Protein 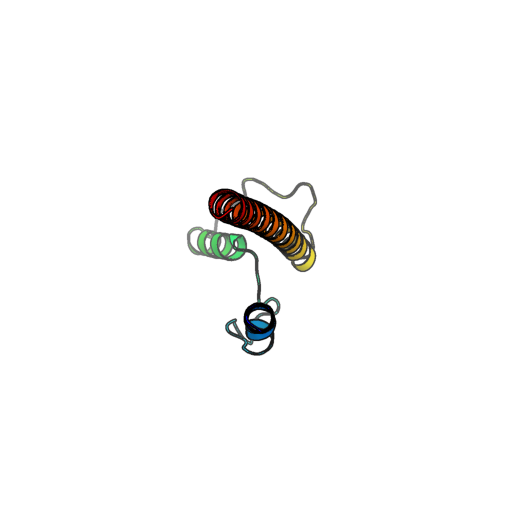AF-A0A7G5FER5-F1 (afdb_monomer)

pLDDT: mean 83.89, std 9.49, range [61.56, 97.94]

Sequence (100 aa):
MKNLVLVIVAGVLIMFPMFFNFGDPDAEEQFVGTDAGAETLVEEANPDYEPWFESVAGELPGEVESGRFALQAGLGAGLLGYVLGVFRGRTQRAEESAAV

Structure (mmCIF, N/CA/C/O backbone):
data_AF-A0A7G5FER5-F1
#
_entry.id   AF-A0A7G5FER5-F1
#
loop_
_atom_site.group_PDB
_atom_site.id
_atom_site.type_symbol
_atom_site.label_atom_id
_atom_site.label_alt_id
_atom_site.label_comp_id
_atom_site.label_asym_id
_atom_site.label_entity_id
_atom_site.label_seq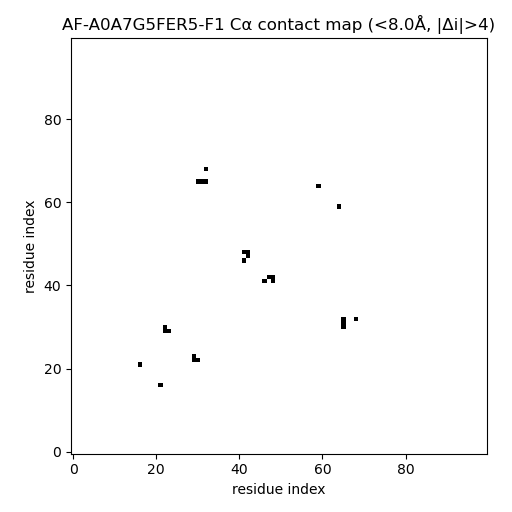_id
_atom_site.pdbx_PDB_ins_code
_atom_site.Cartn_x
_atom_site.Cartn_y
_atom_site.Cartn_z
_atom_site.occupancy
_atom_site.B_iso_or_equiv
_atom_site.auth_seq_id
_atom_site.auth_comp_id
_atom_site.auth_asym_id
_atom_site.auth_atom_id
_atom_site.pdbx_PDB_model_num
ATOM 1 N N . MET A 1 1 ? -16.939 -12.861 20.357 1.00 61.56 1 MET A N 1
ATOM 2 C CA . MET A 1 1 ? -16.922 -13.872 19.270 1.00 61.56 1 MET A CA 1
ATOM 3 C C . MET A 1 1 ? -16.987 -13.259 17.871 1.00 61.56 1 MET A C 1
ATOM 5 O O . MET A 1 1 ? -16.148 -13.612 17.060 1.00 61.56 1 MET A O 1
ATOM 9 N N . LYS A 1 2 ? -17.897 -12.316 17.572 1.00 71.88 2 LYS A N 1
ATOM 10 C CA . LYS A 1 2 ? -18.030 -11.739 16.213 1.00 71.88 2 LYS A CA 1
ATOM 11 C C . LYS A 1 2 ? -16.741 -11.091 15.666 1.00 71.88 2 LYS A C 1
ATOM 13 O O . LYS A 1 2 ? -16.395 -11.295 14.512 1.00 71.88 2 LYS A O 1
ATOM 18 N N . ASN A 1 3 ? -15.985 -10.398 16.517 1.00 82.50 3 ASN A N 1
ATOM 19 C CA . ASN A 1 3 ? -14.739 -9.725 16.125 1.00 82.50 3 ASN A CA 1
ATOM 20 C C . ASN A 1 3 ? -13.585 -10.720 15.906 1.00 82.50 3 ASN A C 1
ATOM 22 O O . ASN A 1 3 ? -12.727 -10.485 15.068 1.00 82.50 3 ASN A O 1
ATOM 26 N N . LEU A 1 4 ? -13.595 -11.849 16.627 1.00 90.69 4 LEU A N 1
ATOM 27 C CA . LEU A 1 4 ? -12.616 -12.926 16.454 1.00 90.69 4 LEU A CA 1
ATOM 28 C C . LEU A 1 4 ? -12.738 -13.541 15.056 1.00 90.69 4 LEU A C 1
ATOM 30 O O . LEU A 1 4 ? -11.730 -13.775 14.404 1.00 90.69 4 LEU A O 1
ATOM 34 N N . VAL A 1 5 ? -13.972 -13.736 14.576 1.00 92.19 5 VAL A N 1
ATOM 35 C CA . VAL A 1 5 ? -14.231 -14.229 13.214 1.00 92.19 5 VAL A CA 1
ATOM 36 C C . VAL A 1 5 ? -13.647 -13.274 12.173 1.00 92.19 5 VAL A C 1
ATOM 38 O O . VAL A 1 5 ? -12.989 -13.729 11.249 1.00 92.19 5 VAL A O 1
ATOM 41 N N . LEU A 1 6 ? -13.818 -11.959 12.346 1.00 87.06 6 LEU A N 1
ATOM 42 C CA . LEU A 1 6 ? -13.246 -10.965 11.428 1.00 87.06 6 LEU A CA 1
ATOM 43 C C . LEU A 1 6 ? -11.713 -10.986 11.423 1.00 87.06 6 LEU A C 1
ATOM 45 O O . LEU A 1 6 ? -11.117 -10.922 10.355 1.00 87.06 6 LEU A O 1
ATOM 49 N N . VAL A 1 7 ? -11.078 -11.118 12.592 1.00 90.44 7 VAL A N 1
ATOM 50 C CA . VAL A 1 7 ? -9.612 -11.232 12.693 1.00 90.44 7 VAL A CA 1
ATOM 51 C C . VAL A 1 7 ? -9.111 -12.512 12.027 1.00 90.44 7 VAL A C 1
ATOM 53 O O . VAL A 1 7 ? -8.121 -12.468 11.305 1.00 90.44 7 VAL A O 1
ATOM 56 N N . ILE A 1 8 ? -9.811 -13.635 12.211 1.00 94.12 8 ILE A N 1
ATOM 57 C CA . ILE A 1 8 ? -9.473 -14.900 11.546 1.00 94.12 8 ILE A CA 1
ATOM 58 C C . ILE A 1 8 ? -9.610 -14.757 10.030 1.00 94.12 8 ILE A C 1
ATOM 60 O O . ILE A 1 8 ? -8.691 -15.128 9.313 1.00 94.12 8 ILE A O 1
ATOM 64 N N . VAL A 1 9 ? -10.713 -14.189 9.534 1.00 93.19 9 VAL A N 1
ATOM 65 C CA . VAL A 1 9 ? -10.920 -13.974 8.093 1.00 93.19 9 VAL A CA 1
ATOM 66 C C . VAL A 1 9 ? -9.838 -13.064 7.513 1.00 93.19 9 VAL A C 1
ATOM 68 O O . VAL A 1 9 ? -9.268 -13.396 6.481 1.00 93.19 9 VAL A O 1
ATOM 71 N N . ALA A 1 10 ? -9.502 -11.962 8.186 1.00 89.75 10 ALA A N 1
ATOM 72 C CA . ALA A 1 10 ? -8.419 -11.079 7.759 1.00 89.75 10 ALA A CA 1
ATOM 73 C C . ALA A 1 10 ? -7.062 -11.805 7.740 1.00 89.75 10 ALA A C 1
ATOM 75 O O . ALA A 1 10 ? -6.322 -11.696 6.767 1.00 89.75 10 ALA A O 1
ATOM 76 N N . GLY A 1 11 ? -6.762 -12.595 8.776 1.00 92.12 11 GLY A N 1
ATOM 77 C CA . GLY A 1 11 ? -5.551 -13.414 8.837 1.00 92.12 11 GLY A CA 1
ATOM 78 C C . GLY A 1 11 ? -5.489 -14.451 7.716 1.00 92.12 11 GLY A C 1
ATOM 79 O O . GLY A 1 11 ? -4.445 -14.611 7.093 1.00 92.12 11 GLY A O 1
ATOM 80 N N . VAL A 1 12 ? -6.612 -15.104 7.402 1.00 93.31 12 VAL A N 1
ATOM 81 C CA . VAL A 1 12 ? -6.711 -16.016 6.257 1.00 93.31 12 VAL A CA 1
ATOM 82 C C . VAL A 1 12 ? -6.460 -15.262 4.958 1.00 93.31 12 VAL A C 1
ATOM 84 O O . VAL A 1 12 ? -5.647 -15.726 4.181 1.00 93.31 12 VAL A O 1
ATOM 87 N N . LEU A 1 13 ? -7.068 -14.096 4.727 1.00 89.38 13 LEU A N 1
ATOM 88 C CA . LEU A 1 13 ? -6.851 -13.322 3.496 1.00 89.38 13 LEU A CA 1
ATOM 89 C C . LEU A 1 13 ? -5.387 -12.904 3.294 1.00 89.38 13 LEU A C 1
ATOM 91 O O . LEU A 1 13 ? -4.923 -12.890 2.160 1.00 89.38 13 LEU A O 1
ATOM 95 N N . ILE A 1 14 ? -4.663 -12.596 4.373 1.00 86.31 14 ILE A N 1
ATOM 96 C CA . ILE A 1 14 ? -3.235 -12.242 4.319 1.00 86.31 14 ILE A CA 1
ATOM 97 C C . ILE A 1 14 ? -2.370 -13.480 4.054 1.00 86.31 14 ILE A C 1
ATOM 99 O O . ILE A 1 14 ? -1.455 -13.439 3.239 1.00 86.31 14 ILE A O 1
ATOM 103 N N . MET A 1 15 ? -2.650 -14.587 4.743 1.00 87.56 15 MET A N 1
ATOM 104 C CA . MET A 1 15 ? -1.822 -15.794 4.676 1.00 87.56 15 MET A CA 1
ATOM 105 C C . MET A 1 15 ? -2.124 -16.651 3.446 1.00 87.56 15 MET A C 1
ATOM 107 O O . MET A 1 15 ? -1.243 -17.334 2.940 1.00 87.56 15 MET A O 1
ATOM 111 N N . PHE A 1 16 ? -3.357 -16.628 2.950 1.00 88.25 16 PHE A N 1
ATOM 112 C CA . PHE A 1 16 ? -3.811 -17.425 1.815 1.00 88.25 16 PHE A CA 1
ATOM 113 C C . PHE A 1 16 ? -2.903 -17.295 0.578 1.00 88.25 16 PHE A C 1
ATOM 115 O O . PHE A 1 16 ? -2.409 -18.329 0.132 1.00 88.25 16 PHE A O 1
ATOM 122 N N . PRO A 1 17 ? -2.581 -16.092 0.064 1.00 81.38 17 PRO A N 1
ATOM 123 C CA . PRO A 1 17 ? -1.697 -15.960 -1.098 1.00 81.38 17 PRO A CA 1
ATOM 124 C C . PRO A 1 17 ? -0.242 -16.391 -0.837 1.00 81.38 17 PRO A C 1
ATOM 126 O O . PRO A 1 17 ? 0.467 -16.690 -1.787 1.00 81.38 17 PRO A O 1
ATOM 129 N N . MET A 1 18 ? 0.211 -16.473 0.421 1.00 75.44 18 MET A N 1
ATOM 130 C CA . MET A 1 18 ? 1.563 -16.963 0.748 1.00 75.44 18 MET A CA 1
ATOM 131 C C . MET A 1 18 ? 1.687 -18.487 0.615 1.00 75.44 18 MET A C 1
ATOM 133 O O . MET A 1 18 ? 2.768 -18.996 0.339 1.00 75.44 18 MET A O 1
ATOM 137 N N . PHE A 1 19 ? 0.598 -19.229 0.846 1.00 79.56 19 PHE A N 1
ATOM 138 C CA . PHE A 1 19 ? 0.598 -20.699 0.775 1.00 79.56 19 PHE A CA 1
ATOM 139 C C . PHE A 1 19 ? 0.024 -21.241 -0.530 1.00 79.56 19 PHE A C 1
ATOM 141 O O . PHE A 1 19 ? 0.332 -22.367 -0.917 1.00 79.56 19 PHE A O 1
ATOM 148 N N . PHE A 1 20 ? -0.817 -20.456 -1.197 1.00 77.94 20 PHE A N 1
ATOM 149 C CA . PHE A 1 20 ? -1.394 -20.795 -2.484 1.00 77.94 20 PHE A CA 1
ATOM 150 C C . PHE A 1 20 ? -0.778 -19.872 -3.527 1.00 77.94 20 PHE A C 1
ATOM 152 O O . PHE A 1 20 ? -1.215 -18.737 -3.703 1.00 77.94 20 PHE A O 1
ATOM 159 N N . ASN A 1 21 ? 0.275 -20.367 -4.179 1.00 66.50 21 ASN A N 1
ATOM 160 C CA . ASN A 1 21 ? 0.922 -19.664 -5.274 1.00 66.50 21 ASN A CA 1
ATOM 161 C C . ASN A 1 21 ? -0.028 -19.646 -6.482 1.00 66.50 21 ASN A C 1
ATOM 163 O O . ASN A 1 21 ? -0.264 -20.679 -7.107 1.00 66.50 21 ASN A O 1
ATOM 167 N N . PHE A 1 22 ? -0.618 -18.482 -6.752 1.00 67.38 22 PHE A N 1
ATOM 168 C CA . PHE A 1 22 ? -1.423 -18.227 -7.952 1.00 67.38 22 PHE A CA 1
ATOM 169 C C . PHE A 1 22 ? -0.619 -17.529 -9.060 1.00 67.38 22 PHE A C 1
ATOM 171 O O . PHE A 1 22 ? -1.184 -17.241 -10.113 1.00 67.38 22 PHE A O 1
ATOM 178 N N . GLY A 1 23 ? 0.658 -17.224 -8.811 1.00 65.69 23 GLY A N 1
ATOM 179 C CA . GLY A 1 23 ? 1.580 -16.649 -9.785 1.00 65.69 23 GLY A CA 1
ATOM 180 C C . GLY A 1 23 ? 2.310 -17.721 -10.592 1.00 65.69 23 GLY A C 1
ATOM 181 O O . GLY A 1 23 ? 2.080 -18.921 -10.423 1.00 65.69 23 GLY A O 1
ATOM 182 N N . ASP A 1 24 ? 3.194 -17.276 -11.481 1.00 68.75 24 ASP A N 1
ATOM 183 C CA . ASP A 1 24 ? 4.045 -18.168 -12.263 1.00 68.75 24 ASP A CA 1
ATOM 184 C C . ASP A 1 24 ? 5.059 -18.870 -11.328 1.00 68.75 24 ASP A C 1
ATOM 186 O O . ASP A 1 24 ? 5.779 -18.186 -10.592 1.00 68.75 24 ASP A O 1
ATOM 190 N N . PRO A 1 25 ? 5.100 -20.217 -11.274 1.00 68.75 25 PRO A N 1
ATOM 191 C CA . PRO A 1 25 ? 6.039 -20.949 -10.424 1.00 68.75 25 PRO A CA 1
ATOM 192 C C . PRO A 1 25 ? 7.511 -20.692 -10.772 1.00 68.75 25 PRO A C 1
ATOM 194 O O . PRO A 1 25 ? 8.357 -20.921 -9.907 1.00 68.75 25 PRO A O 1
ATOM 197 N N . ASP A 1 26 ? 7.797 -20.214 -11.984 1.00 70.50 26 ASP A N 1
ATOM 198 C CA . ASP A 1 26 ? 9.151 -19.928 -12.464 1.00 70.50 26 ASP A CA 1
ATOM 199 C C . ASP A 1 26 ? 9.528 -18.433 -12.364 1.00 70.50 26 ASP A C 1
ATOM 201 O O . ASP A 1 26 ? 10.659 -18.062 -12.679 1.00 70.50 26 ASP A O 1
ATOM 205 N N . ALA A 1 27 ? 8.619 -17.563 -11.902 1.00 68.69 27 ALA A N 1
ATOM 206 C CA . ALA A 1 27 ? 8.918 -16.145 -11.703 1.00 68.69 27 ALA A CA 1
ATOM 207 C C . ALA A 1 27 ? 9.743 -15.907 -10.428 1.00 68.69 27 ALA A C 1
ATOM 209 O O . ALA A 1 27 ? 9.357 -16.335 -9.336 1.00 68.69 27 ALA A O 1
ATOM 210 N N . GLU A 1 28 ? 10.844 -15.156 -10.555 1.00 65.25 28 GLU A N 1
ATOM 211 C CA . GLU A 1 28 ? 11.648 -14.723 -9.400 1.00 65.25 28 GLU A CA 1
ATOM 212 C C . GLU A 1 28 ? 10.872 -13.763 -8.480 1.00 65.25 28 GLU A C 1
ATOM 214 O O . GLU A 1 28 ? 11.012 -13.832 -7.259 1.00 65.25 28 GLU A O 1
ATOM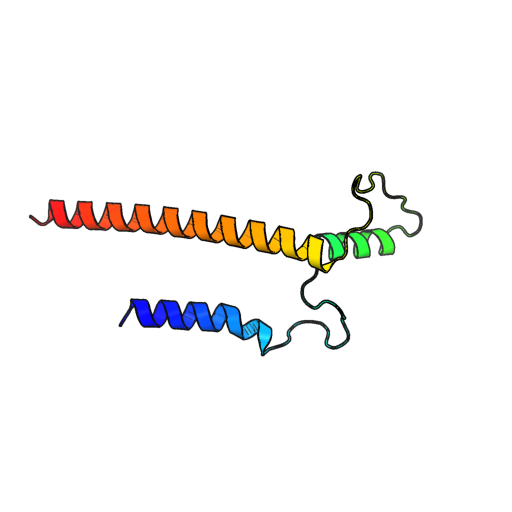 219 N N . GLU A 1 29 ? 9.979 -12.938 -9.041 1.00 67.81 29 GLU A N 1
ATOM 2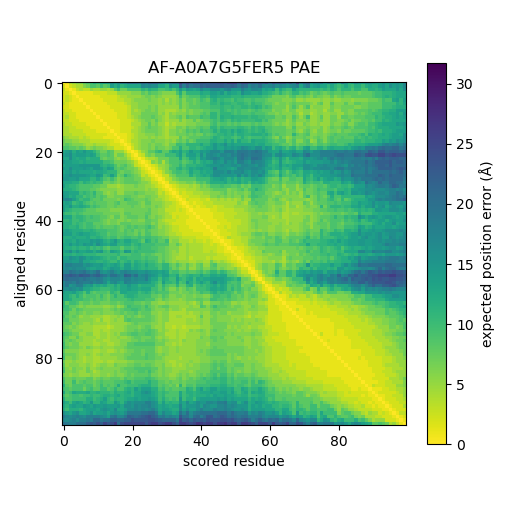20 C CA . GLU A 1 29 ? 9.064 -12.071 -8.293 1.00 67.81 29 GLU A CA 1
ATOM 221 C C . GLU A 1 29 ? 7.598 -12.417 -8.594 1.00 67.81 29 GLU A C 1
ATOM 223 O O . GLU A 1 29 ? 7.084 -12.187 -9.685 1.00 67.81 29 GLU A O 1
ATOM 228 N N . GLN A 1 30 ? 6.886 -12.947 -7.596 1.00 68.88 30 GLN A N 1
ATOM 229 C CA . GLN A 1 30 ? 5.476 -13.350 -7.746 1.00 68.88 30 GLN A CA 1
ATOM 230 C C . GLN A 1 30 ? 4.487 -12.180 -7.669 1.00 68.88 30 GLN A C 1
ATOM 232 O O . GLN A 1 30 ? 3.332 -12.311 -8.075 1.00 68.88 30 GLN A O 1
ATOM 237 N N . PHE A 1 31 ? 4.924 -11.045 -7.121 1.00 71.00 31 PHE A N 1
ATOM 238 C CA . PHE A 1 31 ? 4.105 -9.855 -6.899 1.00 71.00 31 PHE A CA 1
ATOM 239 C C . PHE A 1 31 ? 4.8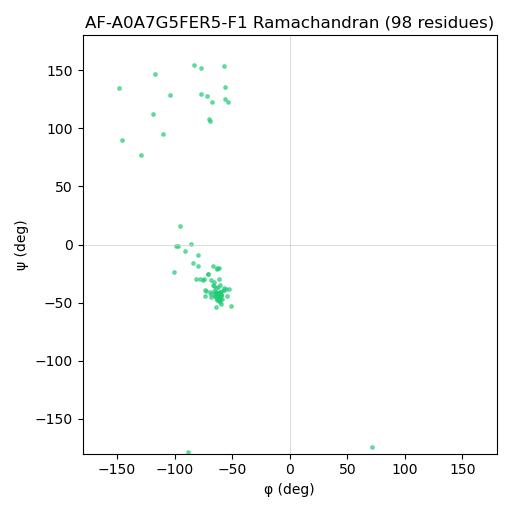16 -8.633 -7.469 1.00 71.00 31 PHE A C 1
ATOM 241 O O . PHE A 1 31 ? 5.404 -7.844 -6.733 1.00 71.00 31 PHE A O 1
ATOM 248 N N . VAL A 1 32 ? 4.755 -8.500 -8.790 1.00 73.69 32 VAL A N 1
ATOM 249 C CA . VAL A 1 32 ? 5.322 -7.358 -9.510 1.00 73.69 32 VAL A CA 1
ATOM 250 C C . VAL A 1 32 ? 4.343 -6.179 -9.485 1.00 73.69 32 VAL A C 1
ATOM 252 O O . VAL A 1 32 ? 3.126 -6.353 -9.344 1.00 73.69 32 VAL A O 1
ATOM 255 N N . GLY A 1 33 ? 4.871 -4.963 -9.617 1.00 73.31 33 GLY A N 1
ATOM 256 C CA . GLY A 1 33 ? 4.065 -3.754 -9.765 1.00 73.31 33 GLY A CA 1
ATOM 257 C C . GLY A 1 33 ? 3.117 -3.828 -10.967 1.00 73.31 33 GLY A C 1
ATOM 258 O O . GLY A 1 33 ? 3.372 -4.516 -11.951 1.00 73.31 33 GLY A O 1
ATOM 259 N N . THR A 1 34 ? 2.004 -3.092 -10.904 1.00 74.81 34 THR A N 1
ATOM 260 C CA . THR A 1 34 ? 1.020 -3.050 -12.004 1.00 74.81 34 THR A CA 1
ATOM 261 C C . THR A 1 34 ? 1.619 -2.503 -13.302 1.00 74.81 34 THR A C 1
ATOM 263 O O . THR A 1 34 ? 1.207 -2.918 -14.384 1.00 74.81 34 THR A O 1
ATOM 266 N N . ASP A 1 35 ? 2.610 -1.619 -13.192 1.00 79.38 35 ASP A N 1
ATOM 267 C CA . ASP A 1 35 ? 3.245 -0.978 -14.342 1.00 79.38 35 ASP A CA 1
ATOM 268 C C . ASP A 1 35 ? 4.121 -1.952 -15.151 1.00 79.38 35 ASP A C 1
ATOM 270 O O . ASP A 1 35 ? 4.209 -1.797 -16.366 1.00 79.38 35 ASP A O 1
ATOM 274 N N . ALA A 1 36 ? 4.641 -3.023 -14.535 1.00 79.62 36 ALA A N 1
ATOM 275 C CA . ALA A 1 36 ? 5.441 -4.039 -15.228 1.00 79.62 36 ALA A CA 1
ATOM 276 C C . ALA A 1 36 ? 4.667 -4.701 -16.382 1.00 79.62 36 ALA A C 1
ATOM 278 O O . ALA A 1 36 ? 5.191 -4.892 -17.474 1.00 79.62 36 ALA A O 1
ATOM 279 N N . GLY A 1 37 ? 3.374 -4.986 -16.182 1.00 82.56 37 GLY A N 1
ATOM 280 C CA . GLY A 1 37 ? 2.539 -5.546 -17.247 1.00 82.56 37 GLY A CA 1
ATOM 281 C C . GLY A 1 37 ? 2.273 -4.560 -18.389 1.00 82.56 37 GLY A C 1
ATOM 282 O O . GLY A 1 37 ? 2.100 -4.972 -19.535 1.00 82.56 37 GLY A O 1
ATOM 283 N N . ALA A 1 38 ? 2.234 -3.258 -18.094 1.00 84.62 38 ALA A N 1
ATOM 284 C CA . ALA A 1 38 ? 2.071 -2.229 -19.115 1.00 84.62 38 ALA A CA 1
ATOM 285 C C . ALA A 1 38 ? 3.350 -2.064 -19.945 1.00 84.62 38 ALA A C 1
ATOM 287 O O . ALA A 1 38 ? 3.259 -1.936 -21.163 1.00 84.62 38 ALA A O 1
ATOM 288 N N . GLU A 1 39 ? 4.515 -2.114 -19.302 1.00 84.06 39 GLU A N 1
ATOM 289 C CA . GLU A 1 39 ? 5.823 -2.083 -19.958 1.00 84.06 39 GLU A CA 1
ATOM 290 C C . GLU A 1 39 ? 5.986 -3.254 -20.932 1.00 84.06 39 GLU A C 1
ATOM 292 O O . GLU A 1 39 ? 6.200 -3.014 -22.120 1.00 84.06 39 GLU A O 1
ATOM 297 N N . THR A 1 40 ? 5.723 -4.491 -20.490 1.00 84.88 40 THR A N 1
ATOM 298 C CA . THR A 1 40 ? 5.776 -5.680 -21.362 1.00 84.88 40 THR A CA 1
ATOM 299 C C . THR A 1 40 ? 4.891 -5.524 -22.600 1.00 84.88 40 THR A C 1
ATOM 301 O O . THR A 1 40 ? 5.311 -5.809 -23.718 1.00 84.88 40 THR A O 1
ATOM 304 N N . LEU A 1 41 ? 3.663 -5.022 -22.433 1.00 88.94 41 LEU A N 1
ATOM 305 C CA . LEU A 1 41 ? 2.752 -4.804 -23.559 1.00 88.94 41 LEU A CA 1
ATOM 306 C C . LEU A 1 41 ? 3.250 -3.724 -24.527 1.00 88.94 41 LEU A C 1
ATOM 308 O O . LEU A 1 41 ? 3.008 -3.828 -25.730 1.00 88.94 41 LEU A O 1
ATOM 312 N N . VAL A 1 42 ? 3.899 -2.673 -24.023 1.00 88.69 42 VAL A N 1
ATOM 313 C CA . VAL A 1 42 ? 4.468 -1.608 -24.860 1.00 88.69 42 VAL A CA 1
ATOM 314 C C . VAL A 1 42 ? 5.650 -2.139 -25.665 1.00 88.69 42 VAL A C 1
ATOM 316 O O . VAL A 1 42 ? 5.693 -1.900 -26.872 1.00 88.69 42 VAL A O 1
ATOM 319 N N . GLU A 1 43 ? 6.549 -2.893 -25.035 1.00 87.88 43 GLU A N 1
ATOM 320 C CA . GLU A 1 43 ? 7.701 -3.520 -25.693 1.00 87.88 43 GLU A CA 1
ATOM 321 C C . GLU A 1 43 ? 7.269 -4.517 -26.777 1.00 87.88 43 GLU A C 1
ATOM 323 O O . GLU A 1 43 ? 7.806 -4.512 -27.887 1.00 87.88 43 GLU A O 1
ATOM 328 N N . GLU A 1 44 ? 6.245 -5.332 -26.502 1.00 91.62 44 GLU A N 1
ATOM 329 C CA . GLU A 1 44 ? 5.678 -6.264 -27.481 1.00 91.62 44 GLU A CA 1
ATOM 330 C C . GLU A 1 44 ? 4.998 -5.542 -28.654 1.00 91.62 44 GLU A C 1
ATOM 332 O O . GLU A 1 44 ? 5.103 -5.971 -29.807 1.00 91.62 44 GLU A O 1
ATOM 337 N N . ALA A 1 45 ? 4.273 -4.455 -28.376 1.00 93.62 45 ALA A N 1
ATOM 338 C CA . ALA A 1 45 ? 3.523 -3.719 -29.390 1.00 93.62 45 ALA A CA 1
ATOM 339 C C . ALA A 1 45 ? 4.409 -2.811 -30.256 1.00 93.62 45 ALA A C 1
ATOM 341 O O . ALA A 1 45 ? 4.067 -2.552 -31.414 1.00 93.62 45 ALA A O 1
ATOM 342 N N . ASN A 1 46 ? 5.515 -2.303 -29.711 1.00 91.62 46 ASN A N 1
ATOM 343 C CA . ASN A 1 46 ? 6.439 -1.419 -30.408 1.00 91.62 46 ASN A CA 1
ATOM 344 C C . ASN A 1 46 ? 7.896 -1.665 -29.961 1.00 91.62 46 ASN A C 1
ATOM 346 O O . ASN A 1 46 ? 8.378 -0.980 -29.061 1.00 91.62 46 ASN A O 1
ATOM 350 N N . PRO A 1 47 ? 8.619 -2.581 -30.632 1.00 89.00 47 PRO A N 1
ATOM 351 C CA . PRO A 1 47 ? 9.981 -2.966 -30.251 1.00 89.00 47 PRO A CA 1
ATOM 352 C C . PRO A 1 47 ? 11.019 -1.841 -30.338 1.00 89.00 47 PRO A C 1
ATOM 354 O O . PRO A 1 47 ? 12.065 -1.923 -29.706 1.00 89.00 47 PRO A O 1
ATOM 357 N N . ASP A 1 48 ? 10.741 -0.800 -31.129 1.00 91.62 48 ASP A N 1
ATOM 358 C CA . ASP A 1 48 ? 11.628 0.355 -31.311 1.00 91.62 48 ASP A CA 1
ATOM 359 C C . ASP A 1 48 ? 11.251 1.524 -30.372 1.00 91.62 48 ASP A C 1
ATOM 361 O O . ASP A 1 48 ? 11.613 2.678 -30.622 1.00 91.62 48 ASP A O 1
ATOM 365 N N . TYR A 1 49 ? 10.440 1.268 -29.339 1.00 86.69 49 TYR A N 1
ATOM 366 C CA . TYR A 1 49 ? 10.014 2.288 -28.387 1.00 86.69 49 TYR A CA 1
ATOM 367 C C . TYR A 1 49 ? 11.158 2.704 -27.457 1.00 86.69 49 TYR A C 1
ATOM 369 O O . TYR A 1 49 ? 11.754 1.877 -26.777 1.00 86.69 49 TYR A O 1
ATOM 377 N N . GLU A 1 50 ? 11.397 4.014 -27.381 1.00 87.00 50 GLU A N 1
ATOM 378 C CA . GLU A 1 50 ? 12.358 4.611 -26.455 1.00 87.00 50 GLU A CA 1
ATOM 379 C C . GLU A 1 50 ? 11.609 5.266 -25.276 1.00 87.00 50 GLU A C 1
ATOM 381 O O . GLU A 1 50 ? 10.706 6.085 -25.514 1.00 87.00 50 GLU A O 1
ATOM 386 N N . PRO A 1 51 ? 11.966 4.966 -24.012 1.00 84.44 51 PRO A N 1
ATOM 387 C CA . PRO A 1 51 ? 11.381 5.622 -22.849 1.00 84.44 51 PRO A CA 1
ATOM 388 C C . PRO A 1 51 ? 11.546 7.146 -22.910 1.00 84.44 51 PRO A C 1
ATOM 390 O O . PRO A 1 51 ? 12.641 7.689 -23.016 1.00 84.44 51 PRO A O 1
ATOM 393 N N . TRP A 1 52 ? 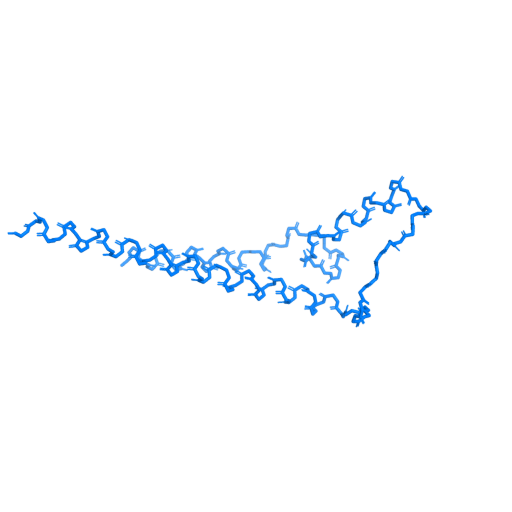10.437 7.879 -22.802 1.00 86.06 52 TRP A N 1
ATOM 394 C CA . TRP A 1 52 ? 10.459 9.349 -22.783 1.00 86.06 52 TRP A CA 1
ATOM 395 C C . TRP A 1 52 ? 10.837 9.929 -21.409 1.00 86.06 52 TRP A C 1
ATOM 397 O O . TRP A 1 52 ? 11.020 11.143 -21.280 1.00 86.06 52 TRP A O 1
ATOM 407 N N . PHE A 1 53 ? 10.920 9.085 -20.378 1.00 84.94 53 PHE A N 1
ATOM 408 C CA . PHE A 1 53 ? 11.310 9.448 -19.023 1.00 84.94 53 PHE A CA 1
ATOM 409 C C . PHE A 1 53 ? 12.039 8.285 -18.358 1.00 84.94 53 PHE A C 1
ATOM 411 O O . PHE A 1 53 ? 11.552 7.159 -18.375 1.00 84.94 53 PHE A O 1
ATOM 418 N N . GLU A 1 54 ? 13.152 8.594 -17.702 1.00 78.88 54 GLU A N 1
ATOM 419 C CA . GLU A 1 54 ? 13.872 7.667 -16.838 1.00 78.88 54 GLU A CA 1
ATOM 420 C C . GLU A 1 54 ? 13.879 8.190 -15.401 1.00 78.88 54 GLU A C 1
ATOM 422 O O . GLU A 1 54 ? 13.927 9.398 -15.136 1.00 78.88 54 GLU A O 1
ATOM 427 N N . SER A 1 55 ? 13.840 7.255 -14.454 1.00 77.31 55 SER A N 1
ATOM 428 C CA . SER A 1 55 ? 13.970 7.533 -13.027 1.00 77.31 55 SER A CA 1
ATOM 429 C C . SER A 1 55 ? 15.247 8.335 -12.735 1.00 77.31 55 SER A C 1
ATOM 431 O O . SER A 1 55 ? 16.364 7.874 -12.954 1.00 77.31 55 SER A O 1
ATOM 433 N N . VAL A 1 56 ? 15.096 9.514 -12.120 1.00 78.12 56 VAL A N 1
ATOM 434 C CA . VAL A 1 56 ? 16.236 10.330 -11.647 1.00 78.12 56 VAL A CA 1
ATOM 435 C C . VAL A 1 56 ? 17.041 9.604 -10.555 1.00 78.12 56 VAL A C 1
ATOM 437 O O . VAL A 1 56 ? 18.196 9.937 -10.303 1.00 78.12 56 VAL A O 1
ATOM 440 N N . ALA A 1 57 ? 16.433 8.616 -9.891 1.00 69.31 57 ALA A N 1
ATOM 441 C CA . ALA A 1 57 ? 17.064 7.810 -8.851 1.00 69.31 57 ALA A CA 1
ATOM 442 C C . ALA A 1 57 ? 17.853 6.604 -9.405 1.00 69.31 57 ALA A C 1
ATOM 444 O O . ALA A 1 57 ? 18.436 5.869 -8.609 1.00 69.31 57 ALA A O 1
ATOM 445 N N . GLY A 1 58 ? 17.892 6.415 -10.732 1.00 70.38 58 GLY A N 1
ATOM 446 C CA . GLY A 1 58 ? 18.402 5.201 -11.371 1.00 70.38 58 GLY A CA 1
ATOM 447 C C . GLY A 1 58 ? 17.461 4.008 -11.181 1.00 70.38 58 GLY A C 1
ATOM 448 O O . GLY A 1 58 ? 16.360 4.157 -10.638 1.00 70.38 58 GLY A O 1
ATOM 449 N N . GLU A 1 59 ? 17.898 2.831 -11.627 1.00 71.06 59 GLU A N 1
ATOM 450 C CA . GLU A 1 59 ? 17.209 1.562 -11.376 1.00 71.06 59 GLU A CA 1
ATOM 451 C C . GLU A 1 59 ? 17.348 1.193 -9.893 1.00 71.06 59 GLU A C 1
ATOM 453 O O . GLU A 1 59 ? 18.432 0.867 -9.398 1.00 71.06 59 GLU A O 1
ATOM 458 N N . LEU A 1 60 ? 16.247 1.303 -9.149 1.00 73.44 60 LEU A N 1
ATOM 459 C CA . LEU A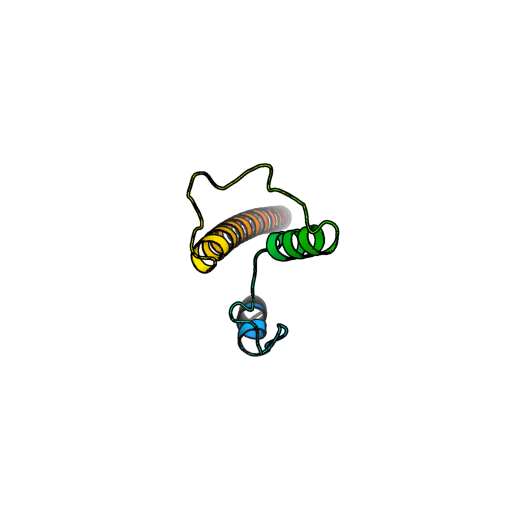 1 60 ? 16.166 0.756 -7.798 1.00 73.44 60 LEU A CA 1
ATOM 460 C C . LEU A 1 60 ? 15.966 -0.765 -7.893 1.00 73.44 60 LEU A C 1
ATOM 462 O O . LEU A 1 60 ? 15.352 -1.229 -8.849 1.00 73.44 60 LEU A O 1
ATOM 466 N N . PRO A 1 61 ? 16.414 -1.552 -6.897 1.00 79.00 61 PRO A N 1
ATOM 467 C CA . PRO A 1 61 ? 16.042 -2.962 -6.833 1.00 79.00 61 PRO A CA 1
ATOM 468 C C . PRO A 1 61 ? 14.510 -3.106 -6.827 1.00 79.00 61 PRO A C 1
ATOM 470 O O . PRO A 1 61 ? 13.851 -2.384 -6.071 1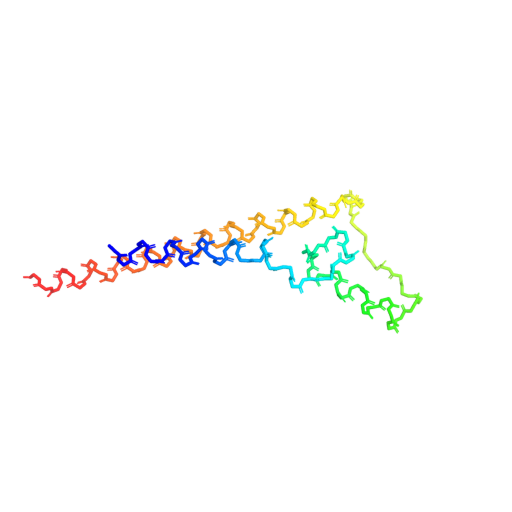.00 79.00 61 PRO A O 1
ATOM 473 N N . GLY A 1 62 ? 13.956 -4.036 -7.614 1.00 74.12 62 GLY A N 1
ATOM 474 C CA . GLY A 1 62 ? 12.502 -4.247 -7.746 1.00 74.12 62 GLY A CA 1
ATOM 475 C C . GLY A 1 62 ? 11.791 -4.432 -6.400 1.00 74.12 62 GLY A C 1
ATOM 476 O O . GLY A 1 62 ? 10.756 -3.820 -6.132 1.00 74.12 62 GLY A O 1
ATOM 477 N N . GLU A 1 63 ? 12.432 -5.134 -5.464 1.00 78.69 63 GLU A N 1
ATOM 478 C CA . GLU A 1 63 ? 11.971 -5.286 -4.077 1.00 78.69 63 GLU A CA 1
ATOM 479 C C . GLU A 1 63 ? 11.741 -3.946 -3.349 1.00 78.69 63 GLU A C 1
ATOM 481 O O . GLU A 1 63 ? 10.800 -3.801 -2.562 1.00 78.69 63 GLU A O 1
ATOM 486 N N . VAL A 1 64 ? 12.595 -2.947 -3.593 1.00 81.94 64 VAL A N 1
ATOM 487 C CA . VAL A 1 64 ? 12.501 -1.619 -2.966 1.00 81.94 64 VAL A CA 1
ATOM 488 C C . VAL A 1 64 ? 11.342 -0.829 -3.566 1.00 81.94 64 VAL A C 1
ATOM 490 O O . VAL A 1 64 ? 10.626 -0.141 -2.832 1.00 81.94 64 VAL A O 1
ATOM 493 N N . GLU A 1 65 ? 11.131 -0.928 -4.875 1.00 79.25 65 GLU A N 1
ATOM 494 C CA . GLU A 1 65 ? 9.997 -0.307 -5.559 1.00 79.25 65 GLU A CA 1
ATOM 495 C C . GLU A 1 65 ? 8.667 -0.902 -5.081 1.00 79.25 65 GLU A C 1
ATOM 497 O O . GLU A 1 65 ? 7.813 -0.179 -4.549 1.00 79.25 65 GLU A O 1
ATOM 502 N N . SER A 1 66 ? 8.542 -2.227 -5.142 1.00 78.69 66 SER A N 1
ATOM 503 C CA . SER A 1 66 ? 7.394 -2.983 -4.638 1.00 78.69 66 SER A CA 1
ATOM 504 C C . SER A 1 66 ? 7.147 -2.718 -3.147 1.00 78.69 66 SER A C 1
ATOM 506 O O . SER A 1 66 ? 6.004 -2.540 -2.713 1.00 78.69 66 SER A O 1
ATOM 508 N N . GLY A 1 67 ? 8.209 -2.575 -2.349 1.00 84.56 67 GLY A N 1
ATOM 509 C CA . GLY A 1 67 ? 8.130 -2.209 -0.935 1.00 84.56 67 GLY A CA 1
ATOM 510 C C . GLY A 1 67 ? 7.518 -0.824 -0.684 1.00 84.56 67 GLY A C 1
ATOM 511 O O . GLY A 1 67 ? 6.755 -0.648 0.273 1.00 84.56 67 GLY A O 1
ATOM 512 N N . ARG A 1 68 ? 7.783 0.167 -1.545 1.00 84.75 68 ARG A N 1
ATOM 513 C CA . ARG A 1 68 ? 7.176 1.509 -1.437 1.00 84.75 68 ARG A CA 1
ATOM 514 C C . ARG A 1 68 ? 5.682 1.470 -1.745 1.00 84.75 68 ARG A C 1
ATOM 516 O O . ARG A 1 68 ? 4.910 2.098 -1.014 1.00 84.75 68 ARG A O 1
ATOM 523 N N . PHE A 1 69 ? 5.271 0.702 -2.752 1.00 83.44 69 PHE A N 1
ATOM 524 C CA . PHE A 1 69 ? 3.855 0.459 -3.038 1.00 83.44 69 PHE A CA 1
ATOM 525 C C . PHE A 1 69 ? 3.161 -0.260 -1.879 1.00 83.44 69 PHE A C 1
ATOM 527 O O . PHE A 1 69 ? 2.098 0.177 -1.433 1.00 83.44 69 PHE A O 1
ATOM 534 N N . ALA A 1 70 ? 3.782 -1.302 -1.320 1.00 86.88 70 ALA A N 1
ATOM 535 C CA . ALA A 1 70 ? 3.246 -2.024 -0.169 1.00 86.88 70 ALA A CA 1
ATOM 536 C C . ALA A 1 70 ? 3.075 -1.109 1.058 1.00 86.88 70 ALA A C 1
ATOM 538 O O . ALA A 1 70 ? 2.047 -1.162 1.739 1.00 86.88 70 ALA A O 1
ATOM 539 N N . LEU A 1 71 ? 4.036 -0.216 1.316 1.00 91.19 71 LEU A N 1
ATOM 540 C CA . LEU A 1 71 ? 3.944 0.773 2.391 1.00 91.19 71 LEU A CA 1
ATOM 541 C C . LEU A 1 71 ? 2.780 1.750 2.168 1.00 91.19 71 LEU A C 1
ATOM 543 O O . LEU A 1 71 ? 1.999 1.996 3.090 1.00 91.19 71 LEU A O 1
ATOM 547 N N . GLN A 1 72 ? 2.645 2.296 0.956 1.00 92.94 72 GLN A N 1
ATOM 548 C CA . GLN A 1 72 ? 1.541 3.191 0.601 1.00 92.94 72 GLN A CA 1
ATOM 549 C C . GLN A 1 72 ? 0.185 2.493 0.748 1.00 92.94 72 GLN A C 1
ATOM 551 O O . GLN A 1 72 ? -0.735 3.061 1.342 1.00 92.94 72 GLN A O 1
ATOM 556 N N . ALA A 1 73 ? 0.077 1.248 0.282 1.00 90.50 73 ALA A N 1
ATOM 557 C CA . ALA A 1 73 ? -1.119 0.429 0.425 1.00 90.50 73 ALA A CA 1
ATOM 558 C C . ALA A 1 73 ? -1.457 0.175 1.902 1.00 90.50 73 ALA A C 1
ATOM 560 O O . ALA A 1 73 ? -2.604 0.360 2.311 1.00 90.50 73 ALA A O 1
ATOM 561 N N . GLY A 1 74 ? -0.463 -0.173 2.726 1.00 93.25 74 GLY A N 1
ATOM 562 C CA . GLY A 1 74 ? -0.638 -0.396 4.162 1.00 93.25 74 GLY A CA 1
ATOM 563 C C . GLY A 1 74 ? -1.111 0.856 4.906 1.00 93.25 74 GLY A C 1
ATOM 564 O O . GLY A 1 74 ? -2.065 0.795 5.686 1.00 93.25 74 GLY A O 1
ATOM 565 N N . LEU A 1 75 ? -0.502 2.012 4.626 1.00 97.00 75 LEU A N 1
ATOM 566 C CA . LEU A 1 75 ? -0.916 3.294 5.202 1.00 97.00 75 LEU A CA 1
ATOM 567 C C . LEU A 1 75 ? -2.326 3.695 4.744 1.00 97.00 75 LEU A C 1
ATOM 569 O O . LEU A 1 75 ? -3.147 4.103 5.569 1.00 97.00 75 LEU A O 1
ATOM 573 N N . GLY A 1 76 ? -2.632 3.537 3.453 1.00 96.38 76 GLY A N 1
ATOM 574 C CA . GLY A 1 76 ? -3.951 3.819 2.888 1.00 96.38 76 GLY A CA 1
ATOM 575 C C . GLY A 1 76 ? -5.046 2.937 3.492 1.00 96.38 76 GLY A C 1
ATOM 576 O O . GLY A 1 76 ? -6.088 3.444 3.916 1.00 96.38 76 GLY A O 1
ATOM 577 N N . ALA A 1 77 ? -4.792 1.633 3.618 1.00 94.38 77 ALA A N 1
ATOM 578 C CA . ALA A 1 77 ? -5.703 0.687 4.256 1.00 94.38 77 ALA A CA 1
ATOM 579 C C . ALA A 1 77 ? -5.919 1.014 5.742 1.00 94.38 77 ALA A C 1
ATOM 581 O O . ALA A 1 77 ? -7.057 0.992 6.220 1.00 94.38 77 ALA A O 1
ATOM 582 N N . GLY A 1 78 ? -4.854 1.377 6.465 1.00 95.12 78 GLY A N 1
ATOM 583 C CA . GLY A 1 78 ? -4.935 1.805 7.861 1.00 95.12 78 GLY A CA 1
ATOM 584 C C . GLY A 1 78 ? -5.794 3.060 8.043 1.00 95.12 78 GLY A C 1
ATOM 585 O O . GLY A 1 78 ? -6.682 3.083 8.899 1.00 95.12 78 GLY A O 1
ATOM 586 N N . LEU A 1 79 ? -5.589 4.078 7.201 1.00 97.94 79 LEU A N 1
ATOM 587 C CA . LEU A 1 79 ? -6.389 5.303 7.211 1.00 97.94 79 LEU A CA 1
ATOM 588 C C . LEU A 1 79 ? -7.867 5.018 6.905 1.00 97.94 79 LEU A C 1
ATOM 590 O O . LEU A 1 79 ? -8.743 5.465 7.648 1.00 97.94 79 LEU A O 1
ATOM 594 N N . LEU A 1 80 ? -8.151 4.246 5.851 1.00 96.50 80 LEU A N 1
ATOM 595 C CA . LEU A 1 80 ? -9.514 3.846 5.491 1.00 96.50 80 LEU A CA 1
ATOM 596 C C . LEU A 1 80 ? -10.195 3.084 6.633 1.00 96.50 80 LEU A C 1
ATOM 598 O O . LEU A 1 80 ? -11.321 3.414 7.013 1.00 96.50 80 LEU A O 1
ATOM 602 N N . GLY A 1 81 ? -9.503 2.110 7.224 1.00 94.25 81 GLY A N 1
ATOM 603 C CA . GLY A 1 81 ? -10.005 1.336 8.357 1.00 94.25 81 GLY A CA 1
ATOM 604 C C . GLY A 1 81 ? -10.336 2.214 9.565 1.00 94.25 81 GLY A C 1
ATOM 605 O O . GLY A 1 81 ? -11.406 2.065 10.161 1.00 94.25 81 GLY A O 1
ATOM 606 N N . TYR A 1 82 ? -9.469 3.176 9.893 1.00 95.44 82 TYR A N 1
ATOM 607 C CA . TYR A 1 82 ? -9.710 4.137 10.969 1.00 95.44 82 TYR A CA 1
ATOM 608 C C . TYR A 1 82 ? -10.961 4.987 10.712 1.00 95.44 82 TYR A C 1
ATOM 610 O O . TYR A 1 82 ? -11.832 5.077 11.579 1.00 95.44 82 TYR A O 1
ATOM 618 N N . VAL A 1 83 ? -11.089 5.567 9.515 1.00 97.44 83 VAL A N 1
ATOM 619 C CA . VAL A 1 83 ? -12.232 6.415 9.140 1.00 97.44 83 VAL A CA 1
ATOM 620 C C . VAL A 1 83 ? -13.549 5.637 9.216 1.00 97.44 83 VAL A C 1
ATOM 622 O O . VAL A 1 83 ? -14.511 6.107 9.832 1.00 97.44 83 VAL A O 1
ATOM 625 N N . LEU A 1 84 ? -13.588 4.423 8.660 1.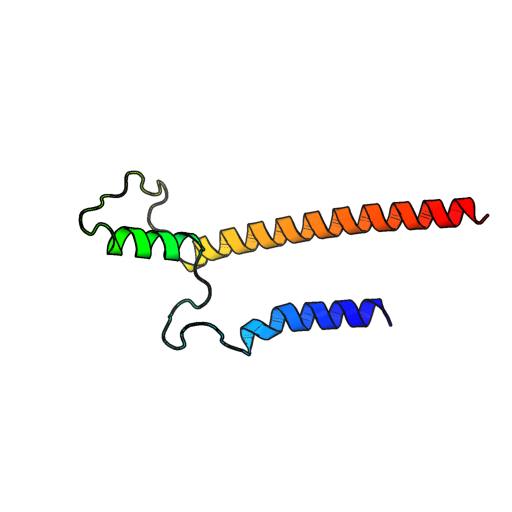00 95.31 84 LEU A N 1
ATOM 626 C CA . LEU A 1 84 ? -14.755 3.539 8.743 1.00 95.31 84 LEU A CA 1
ATOM 627 C C . LEU A 1 84 ? -15.099 3.189 10.199 1.00 95.31 84 LEU A C 1
ATOM 629 O O . LEU A 1 84 ? -16.273 3.200 10.582 1.00 95.31 84 LEU A O 1
ATOM 633 N N . GLY A 1 85 ? -14.083 2.934 11.027 1.00 93.31 85 GLY A N 1
ATOM 634 C CA . GLY A 1 85 ? -14.240 2.683 12.458 1.00 93.31 85 GLY A CA 1
ATOM 635 C C . GLY A 1 85 ? -14.853 3.871 13.202 1.00 93.31 85 GLY A C 1
ATOM 636 O O . GLY A 1 85 ? -15.813 3.697 13.956 1.00 93.31 85 GLY A O 1
ATOM 637 N N . VAL A 1 86 ? -14.360 5.087 12.948 1.00 96.44 86 VAL A N 1
ATOM 638 C CA . VAL A 1 86 ? -14.892 6.321 13.546 1.00 96.44 86 VAL A CA 1
ATOM 639 C C . VAL A 1 86 ? -16.348 6.543 13.145 1.00 96.44 86 VAL A C 1
ATOM 641 O O . VAL A 1 86 ? -17.178 6.815 14.014 1.00 96.44 86 VAL A O 1
ATOM 644 N N . PHE A 1 87 ? -16.691 6.402 11.862 1.00 95.50 87 PHE A N 1
ATOM 645 C CA . PHE A 1 87 ? -18.076 6.562 11.413 1.00 95.50 87 PHE A CA 1
ATOM 646 C C . PHE A 1 87 ? -19.010 5.553 12.073 1.00 95.50 87 PHE A C 1
ATOM 648 O O . PHE A 1 87 ? -20.049 5.944 12.606 1.00 95.50 87 PHE A O 1
ATOM 655 N N . ARG A 1 88 ? -18.612 4.279 12.129 1.00 92.44 88 ARG A N 1
ATOM 656 C CA . ARG A 1 88 ? -19.416 3.241 12.778 1.00 92.44 88 ARG A CA 1
ATOM 657 C C . ARG A 1 88 ? -19.609 3.504 14.271 1.00 92.44 88 ARG A C 1
ATOM 659 O O . ARG A 1 88 ? -20.722 3.348 14.769 1.00 92.44 88 ARG A O 1
ATOM 666 N N . GLY A 1 89 ? -18.562 3.947 14.966 1.00 92.75 89 GLY A N 1
ATOM 667 C CA . GLY A 1 89 ? -18.646 4.323 16.377 1.00 92.75 89 GLY A CA 1
ATOM 668 C C . GLY A 1 89 ? -19.558 5.530 16.621 1.00 92.75 89 GLY A C 1
ATOM 669 O O . GLY A 1 89 ? -20.301 5.551 17.598 1.00 92.75 89 GLY A O 1
ATOM 670 N N . ARG A 1 90 ? -19.559 6.526 15.724 1.00 93.56 90 ARG A N 1
ATOM 671 C CA . ARG A 1 90 ? -20.464 7.687 15.812 1.00 93.56 90 ARG A CA 1
ATOM 672 C C . ARG A 1 90 ? -21.929 7.285 15.659 1.00 93.56 90 ARG A C 1
ATOM 674 O O . ARG A 1 90 ? -22.751 7.752 16.441 1.00 93.56 90 ARG A O 1
ATOM 681 N N . THR A 1 91 ? -22.243 6.421 14.694 1.00 92.00 91 THR A N 1
ATOM 682 C CA . THR A 1 91 ? -23.612 5.924 14.483 1.00 92.00 91 THR A CA 1
ATOM 683 C C . THR A 1 91 ? -24.121 5.155 15.700 1.00 92.00 91 THR A C 1
ATOM 685 O O . THR A 1 91 ? -25.205 5.455 16.182 1.00 92.00 91 THR A O 1
ATOM 688 N N . GLN A 1 92 ? -23.312 4.250 16.262 1.00 91.56 92 GLN A N 1
ATOM 689 C CA . GLN A 1 92 ? -23.695 3.477 17.453 1.00 91.56 92 GLN A CA 1
ATOM 690 C C . GLN A 1 92 ? -24.003 4.375 18.656 1.00 91.56 92 GLN A C 1
ATOM 692 O O . GLN A 1 92 ? -25.018 4.193 19.316 1.00 91.56 92 GLN A O 1
ATOM 697 N N . ARG A 1 93 ? -23.174 5.396 18.906 1.00 91.62 93 ARG A N 1
ATOM 698 C CA . ARG A 1 93 ? -23.394 6.337 20.019 1.00 91.62 93 ARG A CA 1
ATOM 699 C C . ARG A 1 93 ? -24.647 7.192 19.827 1.00 91.62 93 ARG A C 1
ATOM 701 O O . ARG A 1 93 ? -25.305 7.528 20.808 1.00 91.62 93 ARG A O 1
ATOM 708 N N . ALA A 1 94 ? -24.969 7.563 18.587 1.00 91.12 94 ALA A N 1
ATOM 709 C CA . ALA A 1 94 ? -26.188 8.306 18.276 1.00 91.12 94 ALA A CA 1
ATOM 710 C C . ALA A 1 94 ? -27.446 7.450 18.498 1.00 91.12 94 ALA A C 1
ATOM 712 O O . ALA A 1 94 ? -28.408 7.935 19.087 1.00 91.12 94 ALA A O 1
ATOM 713 N N . GLU A 1 95 ? -27.417 6.180 18.085 1.00 89.06 95 GLU A N 1
ATOM 714 C CA . GLU A 1 95 ? -28.496 5.214 18.332 1.00 89.06 95 GLU A CA 1
ATOM 715 C C . GLU A 1 95 ? -28.683 4.942 19.832 1.00 89.06 95 GLU A C 1
ATOM 717 O O . GLU A 1 95 ? -29.808 4.996 20.322 1.00 89.06 95 GLU A O 1
ATOM 722 N N . GLU A 1 96 ? -27.593 4.730 20.579 1.00 86.69 96 GLU A N 1
ATOM 723 C CA . GLU A 1 96 ? -27.639 4.556 22.038 1.00 86.69 96 GLU A CA 1
ATOM 724 C C . GLU A 1 96 ? -28.221 5.785 22.746 1.00 86.69 96 GLU A C 1
ATOM 726 O O . GLU A 1 96 ? -29.040 5.635 23.645 1.00 86.69 96 GLU A O 1
ATOM 731 N N . SER A 1 97 ? -27.850 6.997 22.322 1.00 83.31 97 SER A N 1
ATOM 732 C CA . SER A 1 97 ? -28.364 8.238 22.924 1.00 83.31 97 SER A CA 1
ATOM 733 C C . SER A 1 97 ? -29.839 8.501 22.599 1.00 83.31 97 SER A C 1
ATOM 735 O O . SER A 1 97 ? -30.496 9.206 23.351 1.00 83.31 97 SER A O 1
ATOM 737 N N . ALA A 1 98 ? -30.354 7.972 21.484 1.00 79.94 98 ALA A N 1
ATOM 738 C CA . ALA A 1 98 ? -31.764 8.085 21.097 1.00 79.94 98 ALA A CA 1
ATOM 739 C C . ALA A 1 98 ? -32.660 7.019 21.756 1.00 79.94 98 ALA A C 1
ATOM 741 O O . ALA A 1 98 ? -33.883 7.146 21.734 1.00 79.94 98 ALA A O 1
ATOM 742 N N . ALA A 1 99 ? -32.059 5.958 22.300 1.00 75.75 99 ALA A N 1
ATOM 743 C CA . ALA A 1 99 ? -32.750 4.879 23.000 1.00 75.75 99 ALA A CA 1
ATOM 744 C C . ALA A 1 99 ? -32.887 5.115 24.521 1.00 75.75 99 ALA A C 1
ATOM 746 O O . ALA A 1 99 ? -33.534 4.308 25.192 1.00 75.75 99 ALA A O 1
ATOM 747 N N . VAL A 1 100 ? -32.277 6.186 25.049 1.00 63.81 100 VAL A N 1
ATOM 748 C CA . VAL A 1 100 ? -32.345 6.651 26.451 1.00 63.81 100 VAL A CA 1
ATOM 749 C C . VAL A 1 100 ? -33.309 7.826 26.557 1.00 63.81 100 VAL A C 1
ATOM 751 O O . VAL A 1 100 ? -34.089 7.841 27.535 1.00 63.81 100 VAL A O 1
#

Solvent-accessible surface area (backbone atoms only — not comparable to full-atom values): 6177 Å² total; per-residue (Å²): 111,74,65,55,54,51,53,50,51,51,51,45,65,65,49,45,61,76,76,47,78,85,53,60,92,85,47,94,66,69,76,70,59,78,61,59,63,54,51,53,52,47,48,72,74,37,79,86,67,73,82,93,70,77,64,92,81,53,89,67,60,65,70,59,56,42,46,50,53,52,50,52,50,51,53,50,50,51,52,52,52,50,54,56,48,52,53,52,52,52,52,52,53,53,54,55,64,72,75,108

Foldseek 3Di:
DVVVVVVVVVVCVVCVCVVDQPADPPDPDRDADPVVVVVVVCCVVDVPDDDPDDDPVHDDPRCVVVVVVVVVVVVVVVVVVVVVVVVVVVVVVVVVVVVD

Secondary structure (DSSP, 8-state):
-HHHHHHHHHHHHHHHHHHS--S-TT-S-SS--HHHHHHHHHHHH-TTPPPS---TT----HHHHHHHHHHHHHHHHHHHHHHHHHHHHHHHHHHHHH--

Radius of gyration: 21.39 Å; Cα contacts (8 Å, |Δi|>4): 13; chains: 1; bounding box: 51×31×58 Å

Mean predicted aligned error: 8.8 Å

Organism: NCBI:txid699041

InterPro domains:
  IPR003705 Cobalt transport protein CbiN [MF_00330] (1-100)
  IPR003705 Cobalt transport protein CbiN [NF002780] (2-98)
  IPR003705 Cobalt transport protein CbiN [PF02553] (3-73)
  IPR003705 Cobalt transport protein CbiN [PTHR38662] (3-96)